Protein AF-A0A7J9IB75-F1 (afdb_monomer)

Structure (mmCIF, N/CA/C/O backbone):
data_AF-A0A7J9IB75-F1
#
_entry.id   AF-A0A7J9IB75-F1
#
loop_
_atom_site.group_PDB
_atom_site.id
_atom_site.type_symbol
_atom_site.label_atom_id
_atom_site.label_alt_id
_atom_site.label_comp_id
_atom_site.label_asym_id
_atom_site.label_entity_id
_atom_site.label_seq_id
_atom_site.pdbx_PDB_ins_code
_atom_site.Cartn_x
_atom_site.Cartn_y
_atom_site.Cartn_z
_atom_site.occupancy
_atom_site.B_iso_or_equiv
_atom_site.auth_seq_id
_atom_site.auth_comp_id
_atom_site.auth_asym_id
_atom_site.auth_atom_id
_atom_site.pdbx_PDB_model_num
ATOM 1 N N . MET A 1 1 ? 0.364 25.731 0.484 1.00 50.03 1 MET A N 1
ATOM 2 C CA . MET A 1 1 ? -0.438 25.688 1.732 1.00 50.03 1 MET A CA 1
ATOM 3 C C . MET A 1 1 ? -1.941 25.533 1.482 1.00 50.03 1 MET A C 1
ATOM 5 O O . MET A 1 1 ? -2.528 24.667 2.111 1.00 50.03 1 MET A O 1
ATOM 9 N N . MET A 1 2 ? -2.570 26.267 0.550 1.00 50.25 2 MET A N 1
ATOM 10 C CA . MET A 1 2 ? -4.011 26.097 0.250 1.00 50.25 2 MET A CA 1
ATOM 11 C C . MET A 1 2 ? -4.368 24.737 -0.378 1.00 50.25 2 MET A C 1
ATOM 13 O O . MET A 1 2 ? -5.396 24.165 -0.036 1.00 50.25 2 MET A O 1
ATOM 17 N N . ALA A 1 3 ? -3.506 24.173 -1.235 1.0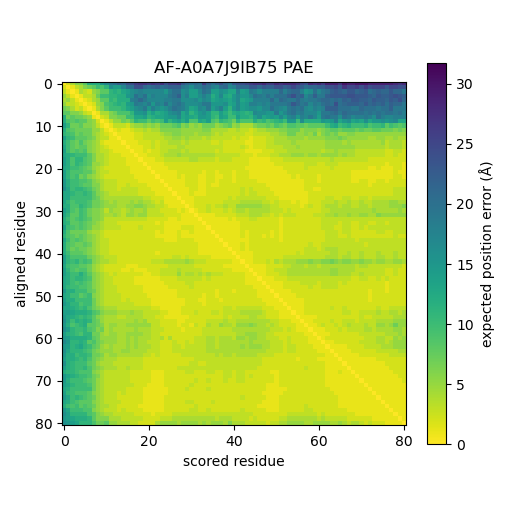0 55.72 3 ALA A N 1
ATOM 18 C CA . ALA A 1 3 ? -3.731 22.857 -1.850 1.00 55.72 3 ALA A CA 1
ATOM 19 C C . ALA A 1 3 ? -3.893 21.737 -0.803 1.00 55.72 3 ALA A C 1
ATOM 21 O O . ALA A 1 3 ? -4.766 20.890 -0.928 1.00 55.72 3 ALA A O 1
ATOM 22 N N . SER A 1 4 ? -3.131 21.774 0.292 1.00 56.41 4 SER A N 1
ATOM 23 C CA . SER A 1 4 ? -3.246 20.812 1.395 1.00 56.41 4 SER A CA 1
ATOM 24 C C . SER A 1 4 ? -4.592 20.912 2.130 1.00 56.41 4 SER A C 1
ATOM 26 O O . SER A 1 4 ? -5.070 19.913 2.658 1.00 56.41 4 SER A O 1
ATOM 28 N N . ILE A 1 5 ? -5.221 22.094 2.142 1.00 54.50 5 ILE A N 1
ATOM 29 C CA . ILE A 1 5 ? -6.557 22.327 2.714 1.00 54.50 5 ILE A CA 1
ATOM 30 C C . ILE A 1 5 ? -7.647 21.887 1.725 1.00 54.50 5 ILE A C 1
ATOM 32 O O . ILE A 1 5 ? -8.595 21.214 2.131 1.00 54.50 5 ILE A O 1
ATOM 36 N N . LEU A 1 6 ? -7.488 22.223 0.437 1.00 51.59 6 LEU A N 1
ATOM 37 C CA . LEU A 1 6 ? -8.413 21.846 -0.636 1.00 51.59 6 LEU A CA 1
ATOM 38 C C . LEU A 1 6 ? -8.462 20.322 -0.814 1.00 51.59 6 LEU A C 1
ATOM 40 O O . LEU A 1 6 ? -9.536 19.732 -0.765 1.00 51.59 6 LEU A O 1
ATOM 44 N N . PHE A 1 7 ? -7.296 19.679 -0.923 1.00 58.66 7 PHE A N 1
ATOM 45 C CA . PHE A 1 7 ? -7.193 18.246 -1.193 1.00 58.66 7 PHE A CA 1
ATOM 46 C C . PHE A 1 7 ? -7.157 17.379 0.073 1.00 58.66 7 PHE A C 1
ATOM 48 O O . PHE A 1 7 ? -7.592 16.228 0.060 1.00 58.66 7 PHE A O 1
ATOM 55 N N . GLY A 1 8 ? -6.721 17.926 1.214 1.00 57.75 8 GLY A N 1
ATOM 56 C CA . GLY A 1 8 ? -6.646 17.185 2.477 1.00 57.75 8 GLY A CA 1
ATOM 57 C C . GLY A 1 8 ? -8.004 16.718 3.006 1.00 57.75 8 GLY A C 1
ATOM 58 O O . GLY A 1 8 ? -8.067 15.692 3.689 1.00 57.75 8 GLY A O 1
ATOM 59 N N . ARG A 1 9 ? -9.093 17.422 2.655 1.00 62.12 9 ARG A N 1
ATOM 60 C CA . ARG A 1 9 ? -10.470 17.027 2.99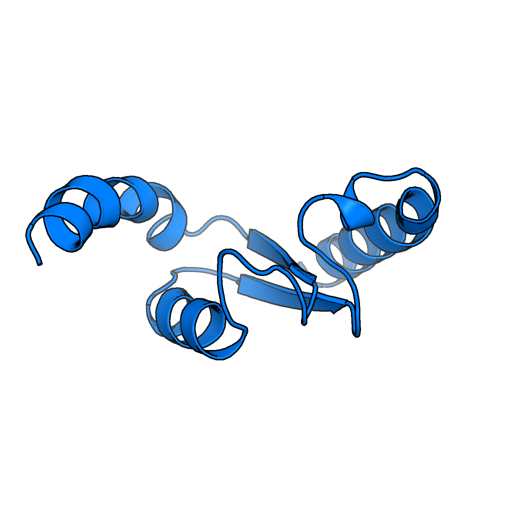5 1.00 62.12 9 ARG A CA 1
ATOM 61 C C . ARG A 1 9 ? -10.964 15.808 2.213 1.00 62.12 9 ARG A C 1
ATOM 63 O O . ARG A 1 9 ? -11.797 15.085 2.754 1.00 62.12 9 ARG A O 1
ATOM 70 N N . HIS A 1 10 ? -10.442 15.531 1.016 1.00 70.25 10 HIS A N 1
ATOM 71 C CA . HIS A 1 10 ? -10.912 14.396 0.210 1.00 70.25 10 HIS A CA 1
ATOM 72 C C . HIS A 1 10 ? -10.599 13.048 0.861 1.00 70.25 10 HIS A C 1
ATOM 74 O O . HIS A 1 10 ? -11.406 12.127 0.798 1.00 70.25 10 HIS A O 1
ATOM 80 N N . HIS A 1 11 ? -9.484 12.949 1.585 1.00 75.56 11 HIS A N 1
ATOM 81 C CA . HIS A 1 11 ? -9.119 11.705 2.264 1.00 75.56 11 HIS A CA 1
ATOM 82 C C . HIS A 1 11 ? -9.822 11.515 3.612 1.00 75.56 11 HIS A C 1
ATOM 84 O O . HIS A 1 11 ? -9.707 10.441 4.195 1.00 75.56 11 HIS A O 1
ATOM 90 N N . LYS A 1 12 ? -10.549 12.517 4.138 1.00 84.12 12 LYS A N 1
ATOM 91 C CA . LYS A 1 12 ? -11.146 12.431 5.483 1.00 84.12 12 LYS A CA 1
ATOM 92 C C . LYS A 1 12 ? -12.127 11.263 5.596 1.00 84.12 12 LYS A C 1
ATOM 94 O O . LYS A 1 12 ? -12.088 10.551 6.590 1.00 84.12 12 LYS A O 1
ATOM 99 N N . ALA A 1 13 ? -12.969 11.051 4.586 1.00 86.44 13 ALA A N 1
ATOM 100 C CA . ALA A 1 13 ? -13.931 9.949 4.590 1.00 86.44 13 ALA A CA 1
ATOM 101 C C . ALA A 1 13 ? -13.234 8.578 4.609 1.00 86.44 13 ALA A C 1
ATOM 103 O O . ALA A 1 13 ? -13.631 7.699 5.366 1.00 86.44 13 ALA A O 1
ATOM 104 N N . ILE A 1 14 ? -12.154 8.424 3.834 1.00 85.81 14 ILE A N 1
ATOM 105 C CA . ILE A 1 14 ? -11.366 7.185 3.784 1.00 85.81 14 ILE A CA 1
ATOM 106 C C . ILE A 1 14 ? -10.649 6.953 5.118 1.00 85.81 14 ILE A C 1
ATOM 108 O O . ILE A 1 14 ? -10.724 5.860 5.672 1.00 85.81 14 ILE A O 1
ATOM 112 N N . LEU A 1 15 ? -10.000 7.985 5.667 1.00 90.81 15 LEU A N 1
ATOM 113 C CA . LEU A 1 15 ? -9.250 7.871 6.918 1.00 90.81 15 LEU A CA 1
ATOM 114 C C . LEU A 1 15 ? -10.146 7.640 8.134 1.00 90.81 15 LEU A C 1
ATOM 116 O O . LEU A 1 15 ? -9.728 6.955 9.051 1.00 90.81 15 LEU A O 1
ATOM 120 N N . GLN A 1 16 ? -11.353 8.203 8.175 1.00 92.88 16 GLN A N 1
ATOM 121 C CA . GLN A 1 16 ? -12.263 8.052 9.318 1.00 92.88 16 GLN A CA 1
ATOM 122 C C . GLN A 1 16 ? -13.207 6.848 9.186 1.00 92.88 16 GLN A C 1
ATOM 124 O O . GLN A 1 16 ? -13.944 6.540 10.119 1.00 92.88 16 GLN A O 1
ATOM 129 N N . SER A 1 17 ? -13.197 6.157 8.045 1.00 93.56 17 SER A N 1
ATOM 130 C CA . SER A 1 17 ? -13.948 4.916 7.871 1.00 93.56 17 SER A CA 1
ATOM 131 C C . SER A 1 17 ? -13.376 3.817 8.780 1.00 93.56 17 SER A C 1
ATOM 133 O O . SER A 1 17 ? -12.181 3.527 8.685 1.00 93.56 17 SER A O 1
ATOM 135 N N . PRO A 1 18 ? -14.204 3.143 9.604 1.00 95.19 18 PRO A N 1
ATOM 136 C CA . PRO A 1 18 ? -13.748 2.047 10.459 1.00 95.19 18 PRO A CA 1
ATOM 137 C C . PRO A 1 18 ? -13.516 0.743 9.683 1.00 95.19 18 PRO A C 1
ATOM 139 O O . PRO A 1 18 ? -12.993 -0.212 10.250 1.00 95.19 18 PRO A O 1
ATOM 142 N N . LYS A 1 19 ? -13.911 0.680 8.401 1.00 95.88 19 LYS A N 1
ATOM 143 C CA . LYS A 1 19 ? -13.701 -0.506 7.561 1.00 95.88 19 LYS A CA 1
ATOM 144 C C . LYS A 1 19 ? -12.204 -0.833 7.477 1.00 95.88 19 LYS A C 1
ATOM 146 O O . LYS A 1 19 ? -11.417 0.113 7.369 1.00 95.88 19 LYS A O 1
ATOM 151 N N . PRO A 1 20 ? -11.811 -2.117 7.478 1.00 96.94 20 PRO A N 1
ATOM 152 C CA . PRO A 1 20 ? -10.422 -2.499 7.264 1.00 96.94 20 PRO A CA 1
ATOM 153 C C . PRO A 1 20 ? -9.878 -1.943 5.946 1.00 96.94 20 PRO A C 1
ATOM 155 O O . PRO A 1 20 ? -10.598 -1.899 4.946 1.00 96.94 20 PRO A O 1
ATOM 158 N N . LYS A 1 21 ? -8.622 -1.486 5.953 1.00 96.56 21 LYS A N 1
ATOM 159 C CA . LYS A 1 21 ? -7.957 -0.876 4.793 1.00 96.56 21 LYS A CA 1
ATOM 160 C C . LYS A 1 21 ? -6.562 -1.467 4.600 1.00 96.56 21 LYS A C 1
ATOM 162 O O . LYS A 1 21 ? -5.770 -1.488 5.540 1.00 96.56 21 LYS A O 1
ATOM 167 N N . LEU A 1 22 ? -6.274 -1.881 3.370 1.00 97.12 22 LEU A N 1
ATOM 168 C CA . LEU A 1 22 ? -4.946 -2.270 2.908 1.00 97.12 22 LEU A CA 1
ATOM 169 C C . LEU A 1 22 ? -4.370 -1.141 2.048 1.00 97.12 22 LEU A C 1
ATOM 171 O O . LEU A 1 22 ? -5.002 -0.719 1.080 1.00 97.12 22 LEU A O 1
ATOM 175 N N . PHE A 1 23 ? -3.176 -0.672 2.395 1.00 95.69 23 PHE A N 1
ATOM 176 C CA . PHE A 1 23 ? -2.393 0.279 1.612 1.00 95.69 23 PHE A CA 1
ATOM 177 C C . PHE A 1 23 ? -1.177 -0.448 1.040 1.00 95.69 23 PHE A C 1
ATOM 179 O O . PHE A 1 23 ? -0.349 -0.945 1.801 1.00 95.69 23 PHE A O 1
ATOM 186 N N . VAL A 1 24 ? -1.059 -0.506 -0.285 1.00 96.50 24 VAL A N 1
ATOM 187 C CA . VAL A 1 24 ? 0.112 -1.066 -0.973 1.00 96.50 24 VAL A CA 1
ATOM 188 C C . VAL A 1 24 ? 0.827 0.077 -1.685 1.00 96.50 24 VAL A C 1
ATOM 190 O O . VAL A 1 24 ? 0.174 0.861 -2.370 1.00 96.50 24 VAL A O 1
ATOM 193 N N . MET A 1 25 ? 2.136 0.220 -1.475 1.00 96.69 25 MET A N 1
ATOM 194 C CA . MET A 1 25 ? 2.913 1.344 -2.006 1.00 96.69 25 MET A CA 1
ATOM 195 C C . MET A 1 25 ? 4.343 0.917 -2.350 1.00 96.69 25 MET A C 1
ATOM 197 O O . MET A 1 25 ? 5.004 0.258 -1.551 1.00 96.69 25 MET A O 1
ATOM 201 N N . GLY A 1 26 ? 4.840 1.360 -3.501 1.00 96.88 26 GLY A N 1
ATOM 202 C CA . GLY A 1 26 ? 6.237 1.204 -3.892 1.00 96.88 26 GLY A CA 1
ATOM 203 C C . GLY A 1 26 ? 7.146 2.206 -3.174 1.00 96.88 26 GLY A C 1
ATOM 204 O O . GLY A 1 26 ? 6.749 3.350 -2.936 1.00 96.88 26 GLY A O 1
ATOM 205 N N . THR A 1 27 ? 8.361 1.812 -2.787 1.00 97.31 27 THR A N 1
ATOM 206 C CA . THR A 1 27 ? 9.274 2.726 -2.068 1.00 97.31 27 THR A CA 1
ATOM 207 C C . THR A 1 27 ? 9.834 3.837 -2.963 1.00 97.31 27 THR A C 1
ATOM 209 O O . THR A 1 27 ? 10.212 4.891 -2.445 1.00 97.31 27 THR A O 1
ATOM 212 N N . GLU A 1 28 ? 9.775 3.662 -4.288 1.00 96.44 28 GLU A N 1
ATOM 213 C CA . GLU A 1 28 ? 10.180 4.633 -5.313 1.00 96.44 28 GLU A CA 1
ATOM 214 C C . GLU A 1 28 ? 8.977 5.247 -6.061 1.00 96.44 28 GLU A C 1
ATOM 216 O O . GLU A 1 28 ? 9.085 5.677 -7.206 1.00 96.44 28 GLU A O 1
ATOM 221 N N . ASP A 1 29 ? 7.816 5.336 -5.400 1.00 93.50 29 ASP A N 1
ATOM 222 C CA . ASP A 1 29 ? 6.550 5.841 -5.961 1.00 93.50 29 ASP A CA 1
ATOM 223 C C . ASP A 1 29 ? 6.669 7.196 -6.698 1.00 93.50 29 ASP A C 1
ATOM 225 O O . ASP A 1 29 ? 6.016 7.423 -7.711 1.00 93.50 29 ASP A O 1
ATOM 229 N N . GLY A 1 30 ? 7.520 8.110 -6.230 1.00 91.94 30 GLY A N 1
ATOM 230 C CA . GLY A 1 30 ? 7.776 9.390 -6.901 1.00 91.94 30 GLY A CA 1
ATOM 231 C C . GLY A 1 30 ? 6.680 10.456 -6.734 1.00 91.94 30 GLY A C 1
ATOM 232 O O . GLY A 1 30 ? 6.965 11.637 -6.940 1.00 91.94 30 GLY A O 1
ATOM 233 N N . PHE A 1 31 ? 5.469 10.099 -6.287 1.00 90.12 31 PHE A N 1
ATOM 234 C CA . PHE A 1 31 ? 4.390 11.045 -5.958 1.00 90.12 31 PHE A CA 1
ATOM 235 C C . PHE A 1 31 ? 4.181 11.206 -4.450 1.00 90.12 31 PHE A C 1
ATOM 237 O O . PHE A 1 31 ? 3.793 12.280 -3.977 1.00 90.12 31 PHE A O 1
ATOM 244 N N . THR A 1 32 ? 4.457 10.158 -3.678 1.00 90.06 32 THR A N 1
ATOM 245 C CA . THR A 1 32 ? 4.450 10.169 -2.215 1.00 90.06 32 THR A CA 1
ATOM 246 C C . THR A 1 32 ? 5.682 9.459 -1.654 1.00 90.06 32 THR A C 1
ATOM 248 O O . THR A 1 32 ? 6.404 8.757 -2.353 1.00 90.06 32 THR A O 1
ATOM 251 N N . SER A 1 33 ? 5.954 9.659 -0.366 1.00 94.19 33 SER A N 1
ATOM 252 C CA . SER A 1 33 ? 7.025 8.977 0.369 1.00 94.19 33 SER A CA 1
ATOM 253 C C . SER A 1 33 ? 6.454 8.064 1.446 1.00 94.19 33 SER A C 1
ATOM 255 O O . SER A 1 33 ? 5.390 8.339 2.009 1.00 94.19 33 SER A O 1
ATOM 257 N N . VAL A 1 34 ? 7.213 7.030 1.814 1.00 95.31 34 VAL A N 1
ATOM 258 C CA . VAL A 1 34 ? 6.877 6.133 2.934 1.00 95.31 34 VAL A CA 1
ATOM 259 C C . VAL A 1 34 ? 6.568 6.936 4.204 1.00 95.31 34 VAL A C 1
ATOM 261 O O . VAL A 1 34 ? 5.585 6.682 4.893 1.00 95.31 34 VAL A O 1
ATOM 264 N N . LYS A 1 35 ? 7.347 7.993 4.470 1.00 95.88 35 LYS A N 1
ATOM 265 C CA . LYS A 1 35 ? 7.127 8.899 5.605 1.00 95.88 35 LYS A CA 1
ATOM 266 C C . LYS A 1 35 ? 5.803 9.663 5.510 1.00 95.88 35 LYS A C 1
ATOM 268 O O . LYS A 1 35 ? 5.166 9.912 6.533 1.00 95.88 35 LYS A O 1
ATOM 273 N N . GLN A 1 36 ? 5.395 10.097 4.318 1.00 93.38 36 GLN A N 1
ATOM 274 C CA . GLN A 1 36 ? 4.105 10.766 4.132 1.00 93.38 36 GLN A CA 1
ATOM 275 C C . GLN A 1 36 ? 2.942 9.795 4.341 1.00 93.38 36 GLN A C 1
ATOM 277 O O . GLN A 1 36 ? 1.984 10.176 5.016 1.00 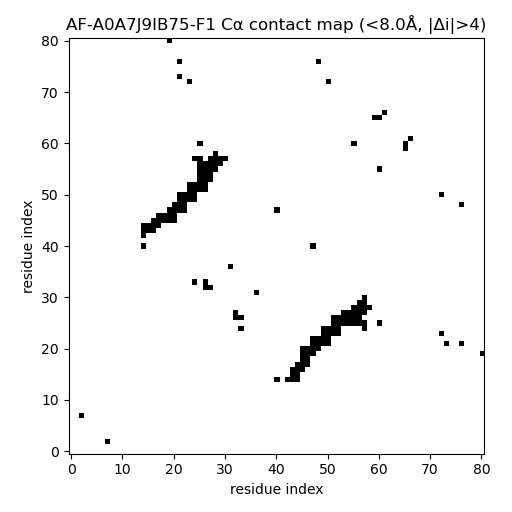93.38 36 GLN A O 1
ATOM 282 N N . LEU A 1 37 ? 3.047 8.561 3.834 1.00 93.69 37 LEU A N 1
ATOM 283 C CA . LEU A 1 37 ? 2.056 7.511 4.070 1.00 93.69 37 LEU A CA 1
ATOM 284 C C . LEU A 1 37 ? 1.930 7.202 5.569 1.00 93.69 37 LEU A C 1
ATOM 286 O O . LEU A 1 37 ? 0.843 7.356 6.122 1.00 93.69 37 LEU A O 1
ATOM 290 N N . ASP A 1 38 ? 3.038 6.898 6.251 1.00 94.81 38 ASP A N 1
ATOM 291 C CA . ASP A 1 38 ? 3.065 6.628 7.699 1.00 94.81 38 ASP A CA 1
ATOM 292 C C . ASP A 1 38 ? 2.404 7.757 8.505 1.00 94.81 38 ASP A C 1
ATOM 294 O O . ASP A 1 38 ? 1.478 7.543 9.290 1.00 94.81 38 ASP A O 1
ATOM 298 N N . ASN A 1 39 ? 2.804 9.006 8.249 1.00 93.56 39 ASN A N 1
ATOM 299 C CA . ASN A 1 39 ? 2.226 10.153 8.946 1.00 93.56 39 ASN A CA 1
ATOM 300 C C . ASN A 1 39 ? 0.728 10.325 8.680 1.00 93.56 39 ASN A C 1
ATOM 302 O O . ASN A 1 39 ? -0.001 10.782 9.561 1.00 93.56 39 ASN A O 1
ATOM 306 N N . LYS A 1 40 ? 0.258 9.974 7.480 1.00 90.44 40 LYS A N 1
ATOM 307 C CA . LYS A 1 40 ? -1.161 10.052 7.128 1.00 90.44 40 LYS A CA 1
ATOM 308 C C . LYS A 1 40 ? -1.973 8.999 7.884 1.00 90.44 40 LYS A C 1
ATOM 310 O O . LYS A 1 40 ? -3.054 9.318 8.388 1.00 90.44 40 LYS A O 1
ATOM 315 N N . LEU A 1 41 ? -1.437 7.784 8.001 1.00 93.19 41 LEU A N 1
ATOM 316 C CA . LEU A 1 41 ? -2.114 6.639 8.608 1.00 93.19 41 LEU A CA 1
ATOM 317 C C . LEU A 1 41 ? -2.161 6.680 10.140 1.00 93.19 41 LEU A C 1
ATOM 319 O O . LEU A 1 41 ? -3.082 6.106 10.711 1.00 93.19 41 LEU A O 1
ATOM 323 N N . LYS A 1 42 ? -1.296 7.455 10.811 1.00 92.88 42 LYS A N 1
ATOM 324 C CA . LYS A 1 42 ? -1.366 7.691 12.276 1.00 92.88 42 LYS A CA 1
ATOM 325 C C . LYS A 1 42 ? -2.733 8.162 12.783 1.00 92.88 42 LYS A C 1
ATOM 327 O O . LYS A 1 42 ? -3.048 7.987 13.954 1.00 92.88 42 LYS A O 1
ATOM 332 N N . SER A 1 43 ? -3.524 8.795 11.917 1.00 90.25 43 SER A N 1
ATOM 333 C CA . SER A 1 43 ? -4.864 9.311 12.233 1.00 90.25 43 SER A CA 1
ATOM 334 C C . SER A 1 43 ? -6.010 8.490 11.624 1.00 90.25 43 SER A C 1
ATOM 336 O O . SER A 1 43 ? -7.168 8.913 11.693 1.00 90.25 43 SER A O 1
ATOM 338 N N . ALA A 1 44 ? -5.702 7.360 10.980 1.00 94.44 44 ALA A N 1
ATOM 339 C CA . ALA A 1 44 ? -6.692 6.511 10.333 1.00 94.44 44 ALA A CA 1
ATOM 340 C C . ALA A 1 44 ? -7.433 5.645 11.364 1.00 94.44 44 ALA A C 1
ATOM 342 O O . ALA A 1 44 ? -6.831 5.055 12.255 1.00 94.44 44 ALA A O 1
ATOM 343 N N . ALA A 1 45 ? -8.752 5.558 11.229 1.00 95.94 45 ALA A N 1
ATOM 344 C CA . ALA A 1 45 ? -9.615 4.729 12.055 1.00 95.94 45 ALA A CA 1
ATOM 345 C C . ALA A 1 45 ? -9.622 3.268 11.571 1.00 95.94 45 ALA A C 1
ATOM 347 O O . ALA A 1 45 ? -9.407 2.982 10.387 1.00 95.94 45 ALA A O 1
ATOM 348 N N . GLY A 1 46 ? -9.926 2.347 12.488 1.00 94.94 46 GLY A N 1
ATOM 349 C CA . GLY A 1 46 ? -10.065 0.915 12.210 1.00 94.94 46 GLY A CA 1
ATOM 350 C C . GLY A 1 46 ? -8.740 0.188 11.961 1.00 94.94 46 GLY A C 1
ATOM 351 O O . GLY A 1 46 ? -7.665 0.696 12.276 1.00 94.94 46 GLY A O 1
ATOM 352 N N . HIS A 1 47 ? -8.835 -1.012 11.383 1.00 95.12 47 HIS A N 1
ATOM 353 C CA . HIS A 1 47 ? -7.674 -1.807 10.973 1.00 95.12 47 HIS A CA 1
ATOM 354 C C . HIS A 1 47 ? -7.045 -1.215 9.707 1.00 95.12 47 HIS A C 1
ATOM 356 O O . HIS A 1 47 ? -7.740 -0.993 8.708 1.00 95.12 47 HIS A O 1
ATOM 362 N N . ASN A 1 48 ? -5.749 -0.916 9.757 1.00 95.75 48 ASN A N 1
ATOM 363 C CA . ASN A 1 48 ? -4.996 -0.331 8.651 1.00 95.75 48 ASN A CA 1
ATOM 364 C C . ASN A 1 48 ? -3.671 -1.075 8.508 1.00 95.75 48 ASN A C 1
ATOM 366 O O . ASN A 1 48 ? -2.837 -1.012 9.408 1.00 95.75 48 ASN A O 1
ATOM 370 N N . GLU A 1 49 ? -3.466 -1.732 7.372 1.00 96.38 49 GLU A N 1
ATOM 371 C CA . GLU A 1 49 ? -2.202 -2.387 7.045 1.00 96.38 49 GLU A CA 1
ATOM 372 C C . GLU A 1 49 ? -1.491 -1.674 5.908 1.00 96.38 49 GLU A C 1
ATOM 374 O O . GLU A 1 49 ? -2.120 -1.189 4.969 1.00 96.38 49 GLU A O 1
ATOM 379 N N . THR A 1 50 ? -0.165 -1.625 5.996 1.00 96.50 50 THR A N 1
ATOM 380 C CA . THR A 1 50 ? 0.699 -1.089 4.945 1.00 96.50 50 THR A CA 1
ATOM 381 C C . THR A 1 50 ? 1.627 -2.186 4.446 1.00 96.50 50 THR A C 1
ATOM 383 O O . THR A 1 50 ? 2.289 -2.842 5.249 1.00 96.50 50 THR A O 1
ATOM 386 N N . ARG A 1 51 ? 1.692 -2.369 3.127 1.00 96.94 51 ARG A N 1
ATOM 387 C CA . ARG A 1 51 ? 2.630 -3.261 2.440 1.00 96.94 51 ARG A CA 1
ATOM 388 C C . ARG A 1 51 ? 3.500 -2.416 1.520 1.00 96.94 51 ARG A C 1
ATOM 390 O O . ARG A 1 51 ? 2.989 -1.753 0.619 1.00 96.94 51 ARG A O 1
ATOM 397 N N . LEU A 1 52 ? 4.799 -2.394 1.803 1.00 97.19 52 LEU A N 1
ATOM 398 C CA . LEU A 1 52 ? 5.777 -1.660 1.006 1.00 97.19 52 LEU A CA 1
ATOM 399 C C . LEU A 1 52 ? 6.443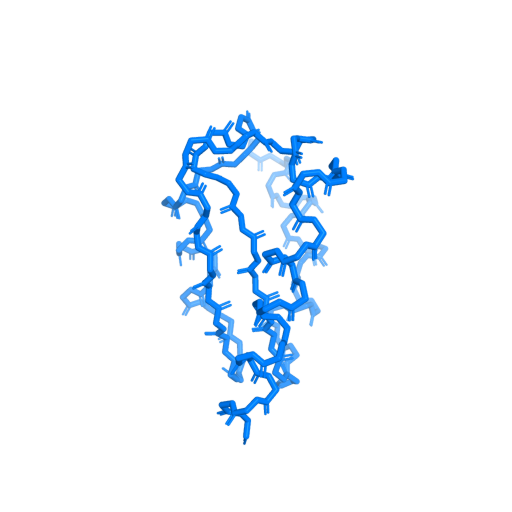 -2.608 0.015 1.00 97.19 52 LEU A C 1
ATOM 401 O O . LEU A 1 52 ? 6.875 -3.692 0.405 1.00 97.19 52 LEU A O 1
ATOM 405 N N . ILE A 1 53 ? 6.528 -2.185 -1.241 1.00 96.25 53 ILE A N 1
ATOM 406 C CA . ILE A 1 53 ? 7.212 -2.920 -2.304 1.00 96.25 53 ILE A CA 1
ATOM 407 C C . ILE A 1 53 ? 8.514 -2.195 -2.606 1.00 96.25 53 ILE A C 1
ATOM 409 O O . ILE A 1 53 ? 8.515 -1.076 -3.117 1.00 96.25 53 ILE A O 1
ATOM 413 N N . GLU A 1 54 ? 9.622 -2.818 -2.226 1.00 96.19 54 GLU A N 1
ATOM 414 C CA . GLU A 1 54 ? 10.940 -2.203 -2.341 1.00 96.19 54 GLU A CA 1
ATOM 415 C C . GLU A 1 54 ? 11.316 -1.965 -3.810 1.00 96.19 54 GLU A C 1
ATOM 417 O O . GLU A 1 54 ? 11.166 -2.858 -4.642 1.00 96.19 54 GLU A O 1
ATOM 422 N N . GLY A 1 55 ? 11.799 -0.763 -4.121 1.00 95.62 55 GLY A N 1
ATOM 423 C CA . GLY A 1 55 ? 12.271 -0.359 -5.447 1.00 95.62 55 GLY A CA 1
ATOM 424 C C . GLY A 1 55 ? 11.174 -0.049 -6.468 1.00 95.62 55 GLY A C 1
ATOM 425 O O . GLY A 1 55 ? 11.485 0.488 -7.523 1.00 95.62 55 GLY A O 1
ATOM 426 N N . ALA A 1 56 ? 9.906 -0.356 -6.180 1.00 96.50 56 ALA A N 1
ATOM 427 C CA . ALA A 1 56 ? 8.842 -0.191 -7.166 1.00 96.50 56 ALA A CA 1
ATOM 428 C C . ALA A 1 56 ? 8.400 1.274 -7.311 1.00 96.50 56 ALA A C 1
ATOM 430 O O . ALA A 1 56 ? 8.163 1.971 -6.315 1.00 96.50 56 ALA A O 1
ATOM 431 N N . GLY A 1 57 ? 8.230 1.713 -8.559 1.00 94.56 57 GLY A N 1
ATOM 432 C CA . GLY A 1 57 ? 7.602 2.991 -8.899 1.00 94.56 57 GLY A CA 1
ATOM 433 C C . GLY A 1 57 ? 6.067 2.938 -8.903 1.00 94.56 57 GLY A C 1
ATOM 434 O O . GLY A 1 57 ? 5.468 1.866 -8.961 1.00 94.56 57 GLY A O 1
ATOM 435 N N . HIS A 1 58 ? 5.410 4.106 -8.909 1.00 90.25 58 HIS A N 1
ATOM 436 C CA . HIS A 1 58 ? 3.940 4.217 -8.827 1.00 90.25 58 HIS A CA 1
ATOM 437 C C . HIS A 1 58 ? 3.208 3.411 -9.905 1.00 90.25 58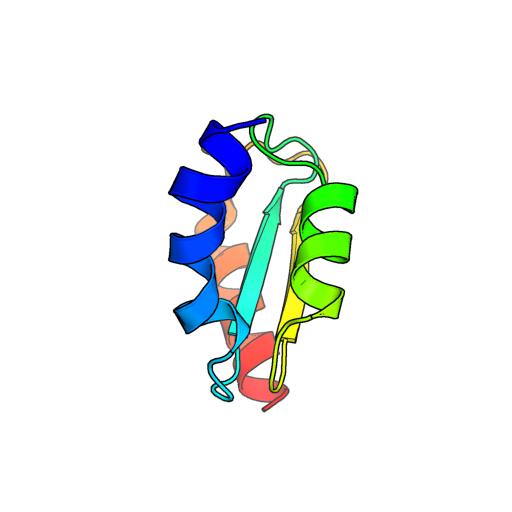 HIS A C 1
ATOM 439 O O . HIS A 1 58 ? 2.350 2.591 -9.602 1.00 90.25 58 HIS A O 1
ATOM 445 N N . PH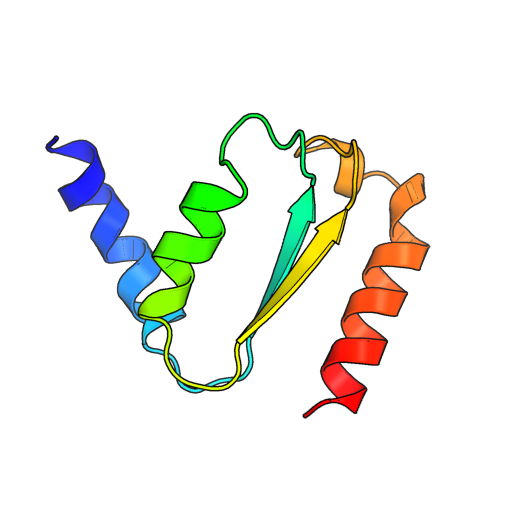E A 1 59 ? 3.588 3.616 -11.168 1.00 91.62 59 PHE A N 1
ATOM 446 C CA . PHE A 1 59 ? 2.975 2.925 -12.305 1.00 91.62 59 PHE A CA 1
ATOM 447 C C . PHE A 1 59 ? 3.554 1.529 -12.542 1.00 91.62 59 PHE A C 1
ATOM 449 O O . PHE A 1 59 ? 2.988 0.746 -13.299 1.00 91.62 59 PHE A O 1
ATOM 456 N N . GLU A 1 60 ? 4.692 1.207 -11.927 1.00 92.81 60 GLU A N 1
ATOM 457 C CA . GLU A 1 60 ? 5.347 -0.085 -12.121 1.00 92.81 60 GLU A CA 1
ATOM 458 C C . GLU A 1 60 ? 4.512 -1.215 -11.510 1.00 92.81 60 GLU A C 1
ATOM 460 O O . GLU A 1 60 ? 4.333 -2.265 -12.124 1.00 92.81 60 GLU A O 1
ATOM 465 N N . MET A 1 61 ? 3.912 -0.945 -10.347 1.00 92.75 61 MET A N 1
ATOM 466 C CA . MET A 1 61 ? 3.038 -1.876 -9.632 1.00 92.75 61 MET A CA 1
ATOM 467 C C . MET A 1 61 ? 1.716 -2.179 -10.350 1.00 92.75 61 MET A C 1
ATOM 469 O O . MET A 1 61 ? 1.050 -3.147 -9.994 1.00 92.75 61 MET A O 1
ATOM 473 N N . GLU A 1 62 ? 1.324 -1.372 -11.339 1.00 90.44 62 GLU A N 1
ATOM 474 C CA . GLU A 1 62 ? 0.160 -1.644 -12.195 1.00 90.44 62 GLU A CA 1
ATOM 475 C C . GLU A 1 62 ? 0.490 -2.646 -13.316 1.00 90.44 62 GLU A C 1
ATOM 477 O O . GLU A 1 62 ? -0.401 -3.118 -14.023 1.00 90.44 62 GLU A O 1
ATOM 482 N N . GLY A 1 63 ? 1.777 -2.954 -13.509 1.00 94.19 63 GLY A N 1
ATOM 483 C CA . GLY A 1 63 ? 2.247 -3.883 -14.523 1.00 94.19 63 GLY A CA 1
ATOM 484 C C . GLY A 1 63 ? 2.050 -5.355 -14.132 1.00 94.19 63 GLY A C 1
ATOM 485 O O . GLY A 1 63 ? 2.106 -5.708 -12.953 1.00 94.19 63 GLY A O 1
ATOM 486 N N . PRO A 1 64 ? 1.951 -6.261 -15.124 1.00 96.69 64 PRO A N 1
ATOM 487 C CA . PRO A 1 64 ? 1.668 -7.684 -14.895 1.00 96.69 64 PRO A CA 1
ATOM 488 C C . PRO A 1 64 ? 2.743 -8.413 -14.074 1.00 96.69 64 PRO A C 1
ATOM 490 O O . PRO A 1 64 ? 2.494 -9.481 -13.519 1.00 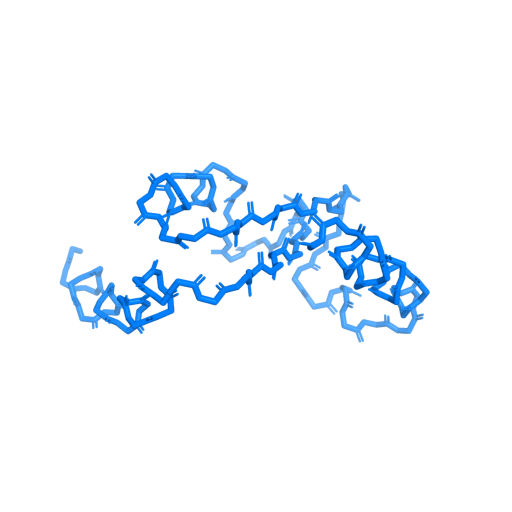96.69 64 PRO A O 1
ATOM 493 N N . ALA A 1 65 ? 3.949 -7.843 -13.965 1.00 95.56 65 ALA A N 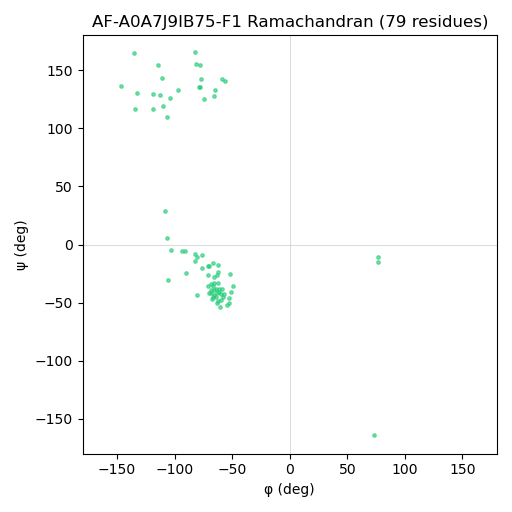1
ATOM 494 C CA . ALA A 1 65 ? 5.005 -8.370 -13.103 1.00 95.56 65 ALA A CA 1
ATOM 495 C C . ALA A 1 65 ? 4.615 -8.365 -11.611 1.00 95.56 65 ALA A C 1
ATOM 497 O O . ALA A 1 65 ? 5.144 -9.170 -10.846 1.00 95.56 65 ALA A O 1
ATOM 498 N N . PHE A 1 66 ? 3.675 -7.503 -11.206 1.00 95.94 66 PHE A N 1
ATOM 499 C CA . PHE A 1 66 ? 3.243 -7.346 -9.817 1.00 95.94 66 PHE A CA 1
ATOM 500 C C . PHE A 1 66 ? 1.892 -8.002 -9.514 1.00 95.94 66 PHE A C 1
ATOM 502 O O . PHE A 1 66 ? 1.522 -8.066 -8.343 1.00 95.94 66 PHE A O 1
ATOM 509 N N . ASP A 1 67 ? 1.190 -8.563 -10.507 1.00 95.81 67 ASP A N 1
ATOM 510 C CA . ASP A 1 67 ? -0.128 -9.194 -10.319 1.00 95.81 67 ASP A CA 1
ATOM 511 C C . ASP A 1 67 ? -0.111 -10.241 -9.197 1.00 95.81 67 ASP A C 1
ATOM 513 O O . ASP A 1 67 ? -0.968 -10.249 -8.311 1.00 95.81 67 ASP A O 1
ATOM 517 N N . SER A 1 68 ? 0.906 -11.108 -9.196 1.00 96.88 68 SER A N 1
ATOM 518 C CA . SER A 1 68 ? 1.046 -12.151 -8.172 1.00 96.88 68 SER A CA 1
ATOM 519 C C . SER A 1 68 ? 1.310 -11.567 -6.779 1.00 96.88 68 SER A C 1
ATOM 521 O O . SER A 1 68 ? 0.746 -12.053 -5.797 1.00 96.88 68 SER A O 1
ATOM 523 N N . GLU A 1 69 ? 2.116 -10.506 -6.678 1.00 96.19 69 GLU A N 1
ATOM 524 C CA . GLU A 1 69 ? 2.397 -9.844 -5.397 1.00 96.19 69 GLU A CA 1
ATOM 525 C C . GLU A 1 69 ? 1.167 -9.077 -4.883 1.00 96.19 69 GLU A C 1
ATOM 527 O O . GLU A 1 69 ? 0.888 -9.105 -3.683 1.00 96.19 69 GLU A O 1
ATOM 532 N N . MET A 1 70 ? 0.370 -8.466 -5.772 1.00 96.19 70 MET A N 1
ATOM 533 C CA . MET A 1 70 ? -0.901 -7.825 -5.407 1.00 96.19 70 MET A CA 1
ATOM 534 C C . MET A 1 70 ? -1.892 -8.845 -4.843 1.00 96.19 70 MET A C 1
ATOM 536 O O . MET A 1 70 ? -2.463 -8.625 -3.772 1.00 96.19 70 MET A O 1
ATOM 540 N N . VAL A 1 71 ? -2.069 -9.983 -5.526 1.00 97.44 71 VAL A N 1
ATOM 541 C CA . VAL A 1 71 ? -2.940 -11.072 -5.054 1.00 97.44 71 VAL A CA 1
ATOM 542 C C . VAL A 1 71 ? -2.491 -11.557 -3.679 1.00 97.44 71 VAL A C 1
ATOM 544 O O . VAL A 1 71 ? -3.317 -11.694 -2.776 1.00 97.44 71 VAL A O 1
ATOM 547 N N . LYS A 1 72 ? -1.186 -11.762 -3.488 1.00 97.56 72 LYS A N 1
ATOM 548 C CA . LYS A 1 72 ? -0.620 -12.169 -2.201 1.00 97.56 72 LYS A CA 1
ATOM 549 C C . LYS A 1 72 ? -0.905 -11.146 -1.098 1.00 97.56 72 LYS A C 1
ATOM 551 O O . LYS A 1 72 ? -1.404 -11.539 -0.048 1.00 97.56 72 LYS A O 1
ATOM 556 N N . CYS A 1 73 ? -0.676 -9.852 -1.340 1.00 97.62 73 CYS A N 1
ATOM 557 C CA . CYS A 1 73 ? -0.974 -8.795 -0.364 1.00 97.62 73 CYS A CA 1
ATOM 558 C C . CYS A 1 73 ? -2.451 -8.807 0.062 1.00 97.62 73 CYS A C 1
ATOM 560 O O . CYS A 1 73 ? -2.755 -8.664 1.245 1.00 97.62 73 CYS A O 1
ATOM 562 N N . ILE A 1 74 ? -3.368 -8.997 -0.892 1.00 97.94 74 ILE A N 1
ATOM 563 C CA . ILE A 1 74 ? -4.812 -9.052 -0.630 1.00 97.94 74 ILE A CA 1
ATOM 564 C C . ILE A 1 74 ? -5.173 -10.292 0.192 1.00 97.94 74 ILE A C 1
ATOM 566 O O . ILE A 1 74 ? -5.927 -10.179 1.155 1.00 97.94 74 ILE A O 1
ATOM 570 N N . LEU A 1 75 ? -4.641 -11.465 -0.161 1.00 98.44 75 LEU A N 1
ATOM 571 C CA . LEU A 1 75 ? -4.909 -12.707 0.568 1.00 98.44 75 LEU A CA 1
ATOM 572 C C . LEU A 1 75 ? -4.374 -12.654 2.003 1.00 98.44 75 LEU A C 1
ATOM 574 O O . LEU A 1 75 ? -5.095 -13.020 2.928 1.00 98.44 75 LEU A O 1
ATOM 578 N N . GLU A 1 76 ? -3.147 -12.164 2.197 1.00 97.94 76 GLU A N 1
ATOM 579 C CA . GLU A 1 76 ? -2.560 -11.980 3.529 1.00 97.94 76 GLU A CA 1
ATOM 580 C C . GLU A 1 76 ? -3.369 -10.996 4.377 1.00 97.94 76 GLU A C 1
ATOM 582 O O . GLU A 1 76 ? -3.596 -11.252 5.556 1.00 97.94 76 GLU A O 1
ATOM 587 N N . PHE A 1 77 ? -3.841 -9.902 3.774 1.00 98.12 77 PHE A N 1
ATOM 588 C CA . PHE A 1 77 ? -4.697 -8.936 4.454 1.00 98.12 77 PHE A CA 1
ATOM 589 C C . PHE A 1 77 ? -6.057 -9.524 4.825 1.00 98.12 77 PHE A C 1
ATOM 591 O O . PHE A 1 77 ? -6.523 -9.313 5.932 1.00 98.12 77 PHE A O 1
ATOM 598 N N . ILE A 1 78 ? -6.711 -10.276 3.934 1.00 97.81 78 ILE A N 1
ATOM 599 C CA . ILE A 1 78 ? -7.990 -10.929 4.257 1.00 97.81 78 ILE A CA 1
ATOM 600 C C . ILE A 1 78 ? -7.808 -11.928 5.404 1.00 97.81 78 ILE A C 1
ATOM 602 O O . ILE A 1 78 ? -8.680 -12.030 6.261 1.00 97.81 78 ILE A O 1
ATOM 606 N N . ALA A 1 79 ? -6.684 -12.646 5.431 1.00 97.12 79 ALA A N 1
ATOM 607 C CA . ALA A 1 79 ? -6.374 -13.607 6.483 1.00 97.12 79 ALA A CA 1
ATOM 608 C C . ALA A 1 79 ? -6.066 -12.961 7.847 1.00 97.12 79 ALA A C 1
ATOM 610 O O . ALA A 1 79 ? -6.106 -13.663 8.856 1.00 97.12 79 ALA A O 1
ATOM 611 N N . SER A 1 80 ? -5.740 -11.664 7.894 1.00 94.12 80 SER A N 1
ATOM 612 C CA . SER A 1 80 ? -5.466 -10.932 9.136 1.00 94.12 80 SER A CA 1
ATOM 613 C C . SER A 1 80 ? -6.688 -10.215 9.729 1.00 94.12 80 SER A C 1
ATOM 615 O O . SER A 1 80 ? -6.569 -9.659 10.825 1.00 94.12 80 SER A O 1
ATOM 617 N N . LEU A 1 81 ? -7.834 -10.210 9.030 1.00 92.62 81 LEU A N 1
ATOM 618 C CA . LEU A 1 81 ? -9.110 -9.644 9.503 1.00 92.62 81 LEU A CA 1
ATOM 619 C C . LEU A 1 81 ? -9.827 -10.569 10.490 1.00 92.62 81 LEU A C 1
ATOM 621 O O . LEU A 1 81 ? -10.440 -10.013 11.431 1.00 92.62 81 LEU A O 1
#

Secondary structure (DSSP, 8-state):
-HHHHHHHTTTHHHHH--S-EEEEEETT-SSS-HHHHHHHHTT--S-EEEEEETT--TTGGGSGGGHHHHHHHHHHHHHT-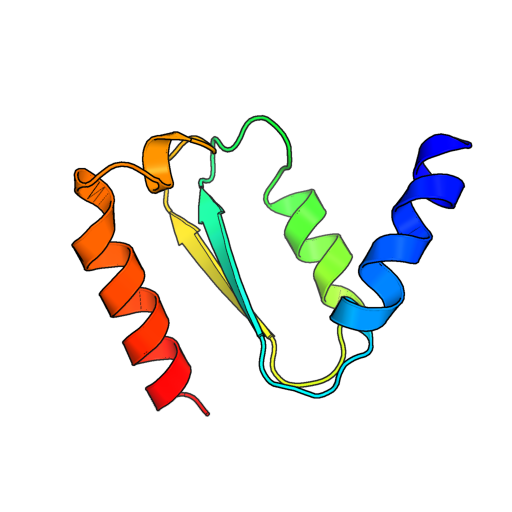

Solvent-accessible surface area (backbone atoms only — not comparable to full-atom values): 4815 Å² total; per-residue (Å²): 116,67,63,59,61,68,54,52,57,69,49,46,64,68,33,63,34,59,60,75,43,83,45,77,46,32,66,47,27,84,82,63,46,68,68,58,52,54,64,59,53,76,72,40,36,57,52,74,45,78,47,77,39,82,77,30,32,59,71,56,60,76,35,80,91,29,52,66,58,54,52,47,53,52,53,55,52,62,74,71,110

pLDDT: mean 89.69, std 13.01, range [50.03, 98.44]

Sequence (81 aa):
MMASILFGRHHKAILQSPKPKLFVMGTEDGFTSVKQLDNKLKSAAGHNETRLIEGAGHFEMEGPAFDSEMVKCILEFIASL

Organism: NCBI:txid34285

Mean predicted aligned error: 4.86 Å

Radius of gyration: 13.77 Å; Cα contacts (8 Å, |Δi|>4): 81; chains: 1; bounding box: 26×40×27 Å

Foldseek 3Di:
DVVCVVCVVVCPCVQADQDADEAEEECAQVVDHPVRVVVSNVRRHHHYYYHYDYPDYNCRCVDPVNVVVVVVSVVVSVVVD

Nearest PDB structures (foldseek):
  7qjm-assembly2_B  TM=7.505E-01  e=5.149E-02  Chloroflexus sp. MS-G
  7d79-assembly1_D  TM=7.572E-01  e=9.990E-02  Beauveria bassiana ARSEF 2860
  5ugz-assembly2_B  TM=8.159E-01  e=1.589E-01  Escherichia coli
  7d79-assembly2_C  TM=7.845E-01  e=2.213E-01  Beauveria bassiana ARSEF 2860
  6wyn-assembly1_A  TM=6.660E-01  e=9.349E-02  Mycobacterium tuberculosis H37Rv

InterPro domains:
  IPR029058 Alpha/Beta hydrolase fold [G3DSA:3.40.50.1820] (1-65)
  IPR029058 Alpha/Beta hydrolase fold [SSF53474] (18-81)